Protein AF-A0A3R6HJS2-F1 (afdb_monomer_lite)

Radius of gyration: 15.85 Å; chains: 1; bounding box: 33×35×37 Å

Foldseek 3Di:
DDPPPPVPDPVQKDWPDWDWDDDPPDIDIDTDIDGNVDPPDPVNVVVVVVVVCVVVVVD

Organism: NCBI:txid166486

Sequence (59 aa):
MQEEKTAENKANYIDGGNFKARIGNTTYLVGVFFNKAKKVTIEDRMKNLICQEVTAGNF

Structure (mmCIF, N/CA/C/O backbone):
data_AF-A0A3R6HJS2-F1
#
_entry.id   AF-A0A3R6HJS2-F1
#
loop_
_atom_site.group_PDB
_atom_site.id
_atom_site.type_symbol
_atom_site.label_atom_id
_atom_site.label_alt_id
_atom_site.label_comp_id
_atom_site.label_asym_id
_atom_site.label_entity_id
_atom_site.label_seq_id
_atom_site.pdbx_PDB_ins_code
_ato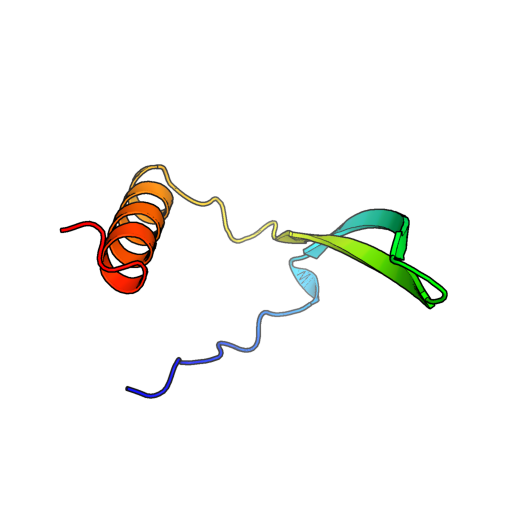m_site.Cartn_x
_atom_site.Cartn_y
_atom_site.Cartn_z
_atom_site.occupancy
_atom_site.B_iso_or_equiv
_atom_site.auth_seq_id
_atom_site.auth_comp_id
_atom_site.auth_asym_id
_atom_site.auth_atom_id
_atom_site.pdbx_PDB_model_num
ATOM 1 N N . MET A 1 1 ? -8.215 21.411 0.328 1.00 38.50 1 MET A N 1
ATOM 2 C CA . MET A 1 1 ? -7.054 20.922 -0.439 1.00 38.50 1 MET A CA 1
ATOM 3 C C . MET A 1 1 ? -7.576 19.755 -1.259 1.00 38.50 1 MET A C 1
ATOM 5 O O . MET A 1 1 ? -7.938 18.748 -0.671 1.00 38.50 1 MET A O 1
ATOM 9 N N . GLN A 1 2 ? -7.837 19.957 -2.552 1.00 33.56 2 GLN A N 1
ATOM 10 C CA . GLN A 1 2 ? -8.295 18.865 -3.415 1.00 33.56 2 GLN A CA 1
ATOM 11 C C . GLN A 1 2 ? -7.099 17.935 -3.611 1.00 33.56 2 GLN A C 1
ATOM 13 O O . GLN A 1 2 ? -6.065 18.387 -4.096 1.00 33.56 2 GLN A O 1
ATOM 18 N N . GLU A 1 3 ? -7.213 16.680 -3.175 1.00 38.38 3 GLU A N 1
ATOM 19 C CA . GLU A 1 3 ? -6.282 15.639 -3.600 1.00 38.38 3 GLU A CA 1
ATOM 20 C C . GLU A 1 3 ? -6.339 15.588 -5.123 1.00 38.38 3 GLU A C 1
ATOM 22 O O . GLU A 1 3 ? -7.363 15.243 -5.719 1.00 38.38 3 GLU A O 1
ATOM 27 N N . GLU A 1 4 ? -5.243 15.998 -5.753 1.00 38.00 4 GLU A N 1
ATOM 28 C CA . GLU A 1 4 ? -5.023 15.798 -7.170 1.00 38.00 4 GLU A CA 1
ATOM 29 C C . GLU A 1 4 ? -5.000 14.288 -7.402 1.00 38.00 4 GLU A C 1
ATOM 31 O O . GLU A 1 4 ? -3.999 13.605 -7.194 1.00 38.00 4 GLU A O 1
ATOM 36 N N . LYS A 1 5 ? -6.153 13.735 -7.777 1.00 43.78 5 LYS A N 1
ATOM 37 C CA . LYS A 1 5 ? -6.271 12.343 -8.188 1.00 43.78 5 LYS A CA 1
ATOM 38 C C . LYS A 1 5 ? -5.687 12.252 -9.591 1.00 43.78 5 LYS A C 1
ATOM 40 O O . LYS A 1 5 ? -6.423 12.208 -10.576 1.00 43.78 5 LYS A O 1
ATOM 45 N N . THR A 1 6 ? -4.358 12.297 -9.680 1.00 42.00 6 THR A N 1
ATOM 46 C CA . THR A 1 6 ? -3.626 12.064 -10.920 1.00 42.00 6 THR A CA 1
ATOM 47 C C . THR A 1 6 ? -4.132 10.731 -11.461 1.00 42.00 6 THR A C 1
ATOM 49 O O . THR A 1 6 ? -4.011 9.700 -10.798 1.00 42.00 6 THR A O 1
ATOM 52 N N . ALA A 1 7 ? -4.806 10.754 -12.611 1.00 49.22 7 ALA A N 1
ATOM 53 C CA . ALA A 1 7 ? -5.335 9.552 -13.235 1.00 49.22 7 ALA A CA 1
ATOM 54 C C . ALA A 1 7 ? -4.144 8.674 -13.639 1.00 49.22 7 ALA A C 1
ATOM 56 O O . ALA A 1 7 ? -3.532 8.872 -14.688 1.00 49.22 7 ALA A O 1
ATOM 57 N N . GLU A 1 8 ? -3.751 7.759 -12.752 1.00 56.25 8 GLU A N 1
ATOM 58 C CA . GLU A 1 8 ? -2.584 6.913 -12.958 1.00 56.25 8 GLU A CA 1
ATOM 59 C C . GLU A 1 8 ? -2.823 6.021 -14.180 1.00 56.25 8 GLU A C 1
ATOM 61 O O . GLU A 1 8 ? -3.772 5.235 -14.247 1.00 56.25 8 GLU A O 1
ATOM 66 N N . ASN A 1 9 ? -1.969 6.193 -15.188 1.00 58.34 9 ASN A N 1
ATOM 67 C CA . ASN A 1 9 ? -2.091 5.526 -16.472 1.00 58.34 9 ASN A CA 1
ATOM 68 C C . ASN A 1 9 ? -1.987 4.000 -16.279 1.00 58.34 9 ASN A C 1
ATOM 70 O O . ASN A 1 9 ? -0.954 3.500 -15.823 1.00 58.34 9 ASN A O 1
ATOM 74 N N . LYS A 1 10 ? -3.048 3.251 -16.624 1.00 60.00 10 LYS A N 1
ATOM 75 C CA . LYS A 1 10 ? -3.153 1.792 -16.396 1.00 60.00 10 LYS A CA 1
ATOM 76 C C . LYS A 1 10 ? -2.012 0.983 -17.028 1.00 60.00 10 LYS A C 1
ATOM 78 O O . LYS A 1 10 ? -1.720 -0.115 -16.567 1.00 60.00 10 LYS A O 1
ATOM 83 N N . ALA A 1 11 ? -1.344 1.538 -18.039 1.00 63.44 11 ALA A N 1
ATOM 84 C CA . ALA A 1 11 ? -0.193 0.931 -18.705 1.00 63.44 11 ALA A CA 1
ATOM 85 C C . ALA A 1 11 ? 1.029 0.725 -17.785 1.00 63.44 11 ALA A C 1
ATOM 87 O O . ALA A 1 11 ? 1.891 -0.099 -18.084 1.00 63.44 11 ALA A O 1
ATOM 88 N N . ASN A 1 12 ? 1.107 1.448 -16.664 1.00 68.12 12 ASN A N 1
ATOM 89 C CA . ASN A 1 12 ? 2.245 1.376 -15.751 1.00 68.12 12 ASN A CA 1
ATOM 90 C C . ASN A 1 12 ? 2.096 0.310 -14.662 1.00 68.12 12 ASN A C 1
ATOM 92 O O . ASN A 1 12 ? 3.003 0.174 -13.848 1.00 68.12 12 ASN A O 1
ATOM 96 N N . TYR A 1 13 ? 1.008 -0.459 -14.629 1.00 71.25 13 TYR A N 1
ATOM 97 C CA . TYR A 1 13 ? 0.817 -1.489 -13.611 1.00 71.25 13 TYR A CA 1
ATOM 98 C C . TYR A 1 13 ? 1.247 -2.874 -14.104 1.00 71.25 13 TYR A C 1
ATOM 100 O O . TYR A 1 13 ? 0.912 -3.303 -15.204 1.00 71.25 13 TYR A O 1
ATOM 108 N N . ILE A 1 14 ? 1.994 -3.580 -13.263 1.00 76.94 14 ILE A N 1
ATOM 109 C CA . ILE A 1 14 ? 2.266 -5.012 -13.357 1.00 76.94 14 ILE A CA 1
ATOM 110 C C . ILE A 1 14 ? 1.193 -5.722 -12.544 1.00 76.94 14 ILE A C 1
ATOM 112 O O . ILE A 1 14 ? 0.958 -5.364 -11.388 1.00 76.94 14 ILE A O 1
ATOM 116 N N . ASP A 1 15 ? 0.571 -6.732 -13.141 1.00 82.19 15 ASP A N 1
ATOM 117 C CA . ASP A 1 15 ? -0.329 -7.628 -12.426 1.00 82.19 15 ASP A CA 1
ATOM 118 C C . ASP A 1 15 ? 0.456 -8.427 -11.374 1.00 82.19 15 ASP A C 1
ATOM 120 O O . ASP A 1 15 ? 1.380 -9.173 -11.699 1.00 82.19 15 ASP A O 1
ATOM 124 N N . GLY A 1 16 ? 0.121 -8.211 -10.103 1.00 79.50 16 GLY A N 1
ATOM 125 C CA . GLY A 1 16 ? 0.662 -8.933 -8.954 1.00 79.50 16 GLY A CA 1
ATOM 126 C C . GLY A 1 16 ? -0.207 -10.121 -8.538 1.00 79.50 16 GLY A C 1
ATOM 127 O O . GLY A 1 16 ? 0.113 -10.791 -7.556 1.00 79.50 16 GLY A O 1
ATOM 128 N N . GLY A 1 17 ? -1.294 -10.384 -9.268 1.00 86.75 17 GLY A N 1
ATOM 129 C CA . GLY A 1 17 ? -2.243 -11.449 -8.994 1.00 86.75 17 GLY A CA 1
ATOM 130 C C . GLY A 1 17 ? -3.402 -11.009 -8.105 1.00 86.75 17 GLY A C 1
ATOM 131 O O . GLY A 1 17 ? -3.615 -9.834 -7.802 1.00 86.75 17 GLY A O 1
ATOM 132 N N . ASN A 1 18 ? -4.201 -11.988 -7.691 1.00 91.75 18 ASN A N 1
ATOM 133 C CA . ASN A 1 18 ? -5.347 -11.768 -6.822 1.00 91.75 18 ASN A CA 1
ATOM 134 C C . ASN A 1 18 ? -5.447 -12.857 -5.757 1.00 91.75 18 ASN A C 1
ATOM 136 O O . ASN A 1 18 ? -4.974 -13.978 -5.948 1.00 91.75 18 ASN A O 1
ATOM 140 N N . PHE A 1 19 ? -6.092 -12.527 -4.641 1.00 90.31 19 PHE A N 1
ATOM 141 C CA . PHE A 1 19 ? -6.453 -13.502 -3.621 1.00 90.31 19 PHE A CA 1
ATOM 142 C C . PHE A 1 19 ? -7.880 -13.280 -3.130 1.00 90.31 19 PHE A C 1
ATOM 144 O O . PHE A 1 19 ? -8.445 -12.186 -3.218 1.00 90.31 19 PHE A O 1
ATOM 151 N N . LYS A 1 20 ? -8.477 -14.357 -2.620 1.00 93.06 20 LYS A N 1
ATOM 152 C CA . LYS A 1 20 ? -9.804 -14.323 -2.008 1.00 93.06 20 LYS A CA 1
ATOM 153 C C . LYS A 1 20 ? -9.648 -14.176 -0.504 1.00 93.06 20 LYS A C 1
ATOM 155 O O . LYS A 1 20 ? -8.941 -14.963 0.119 1.00 93.06 20 LYS A O 1
ATOM 160 N N . ALA A 1 21 ? -10.337 -13.202 0.073 1.00 92.19 21 ALA A N 1
ATOM 161 C CA . ALA A 1 21 ? -10.393 -13.004 1.515 1.00 92.19 21 ALA A CA 1
ATOM 162 C C . ALA A 1 21 ? -11.844 -13.089 1.979 1.00 92.19 21 ALA A C 1
ATOM 164 O O . ALA A 1 21 ? -12.717 -12.426 1.420 1.00 92.19 21 ALA A O 1
ATOM 165 N N . ARG A 1 22 ? -12.115 -13.900 3.003 1.00 93.50 22 ARG A N 1
ATOM 166 C CA . ARG A 1 22 ? -13.438 -13.957 3.624 1.00 93.50 22 ARG A CA 1
ATOM 167 C C . ARG A 1 22 ? -13.433 -13.137 4.904 1.00 93.50 22 ARG A C 1
ATOM 169 O O . ARG A 1 22 ? -12.646 -13.412 5.803 1.00 93.50 22 ARG A O 1
ATOM 176 N N . ILE A 1 23 ? -14.337 -12.166 4.984 1.00 92.94 23 ILE A N 1
ATOM 177 C CA . ILE A 1 23 ? -14.569 -11.358 6.182 1.00 92.94 23 ILE A CA 1
ATOM 178 C C . ILE A 1 23 ? -16.056 -11.493 6.517 1.00 92.94 23 ILE A C 1
ATOM 180 O O . ILE A 1 23 ? -16.925 -11.057 5.761 1.00 92.94 23 ILE A O 1
ATOM 184 N N . GLY A 1 24 ? -16.353 -12.187 7.618 1.00 93.75 24 GLY A N 1
ATOM 1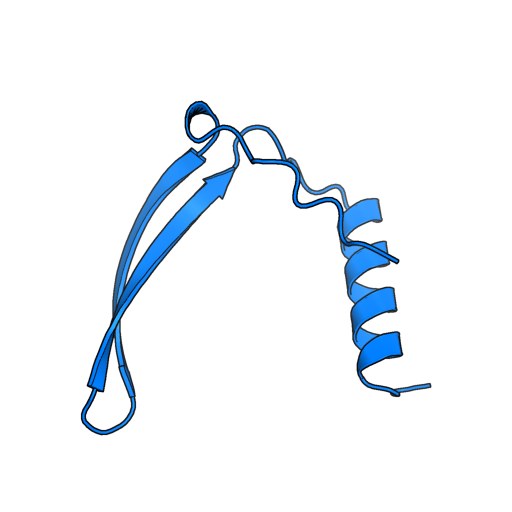85 C CA . GLY A 1 24 ? -17.717 -12.591 7.965 1.00 93.75 24 GLY A CA 1
ATOM 186 C C . GLY A 1 24 ? -18.349 -13.492 6.894 1.00 93.75 24 GLY A C 1
ATOM 187 O O . GLY A 1 24 ? -17.819 -14.555 6.553 1.00 93.75 24 GLY A O 1
ATOM 188 N N . ASN A 1 25 ? -19.488 -13.057 6.349 1.00 95.38 25 ASN A N 1
ATOM 189 C CA . ASN A 1 25 ? -20.233 -13.773 5.304 1.00 95.38 25 ASN A CA 1
ATOM 190 C C . ASN A 1 25 ? -19.902 -13.314 3.879 1.00 95.38 25 ASN A C 1
ATOM 192 O O . ASN A 1 25 ? -20.395 -13.905 2.921 1.00 95.38 25 ASN A O 1
ATOM 196 N N . THR A 1 26 ? -19.043 -12.307 3.729 1.00 89.69 26 THR A N 1
ATOM 197 C CA . THR A 1 26 ? -18.680 -11.746 2.427 1.00 89.69 26 THR A CA 1
ATOM 198 C C . THR A 1 26 ? -17.313 -12.260 1.997 1.00 89.69 26 THR A C 1
ATOM 200 O O . THR A 1 26 ? -16.357 -12.268 2.775 1.00 89.69 26 THR A O 1
ATOM 203 N N . THR A 1 27 ? -17.210 -12.690 0.739 1.00 95.00 27 THR A N 1
ATOM 204 C CA . THR A 1 27 ? -15.930 -13.036 0.111 1.00 95.00 27 THR A CA 1
ATOM 205 C C . THR A 1 27 ? -15.515 -11.909 -0.822 1.00 95.00 27 THR A C 1
ATOM 207 O O . THR A 1 27 ? -16.222 -11.596 -1.776 1.00 95.00 27 THR A O 1
ATOM 210 N N . TYR A 1 28 ? -14.361 -11.318 -0.545 1.00 92.38 28 TYR A N 1
ATOM 211 C CA . TYR A 1 28 ? -13.751 -10.262 -1.336 1.00 92.38 28 TYR A CA 1
ATOM 212 C C . TYR A 1 28 ? -12.756 -10.865 -2.323 1.00 92.38 28 TYR A C 1
ATOM 214 O O . TYR A 1 28 ? -11.982 -11.757 -1.969 1.00 92.38 28 TYR A O 1
ATOM 222 N N . LEU A 1 29 ? -12.761 -10.349 -3.552 1.00 93.06 29 LEU A N 1
ATOM 223 C CA . LEU A 1 29 ? -11.688 -10.560 -4.515 1.00 93.06 29 LEU A CA 1
ATOM 224 C C . LEU A 1 29 ? -10.754 -9.353 -4.450 1.00 93.06 29 LEU A C 1
ATOM 226 O O . LEU A 1 29 ? -11.155 -8.244 -4.801 1.00 93.06 29 LEU A O 1
ATOM 230 N N . VAL A 1 30 ? -9.526 -9.566 -3.986 1.00 89.38 30 VAL A N 1
ATOM 231 C CA . VAL A 1 30 ? -8.527 -8.505 -3.834 1.00 89.38 30 VAL A CA 1
ATOM 232 C C . VAL A 1 30 ? -7.501 -8.641 -4.951 1.00 89.38 30 VAL A C 1
ATOM 234 O O . VAL A 1 30 ? -6.803 -9.650 -5.019 1.00 89.38 30 VAL A O 1
ATOM 237 N N . GLY A 1 31 ? -7.427 -7.643 -5.834 1.00 85.00 31 GLY A N 1
ATOM 238 C CA . GLY A 1 31 ? -6.395 -7.544 -6.870 1.00 85.00 31 GLY A CA 1
ATOM 239 C C . GLY A 1 31 ? -5.191 -6.745 -6.373 1.00 85.00 31 GLY A C 1
ATOM 240 O O . GLY A 1 31 ? -5.363 -5.689 -5.766 1.00 85.00 31 GLY A O 1
ATOM 241 N N . VAL A 1 32 ? -3.983 -7.240 -6.635 1.00 80.56 32 VAL A N 1
ATOM 242 C CA . VAL A 1 32 ? -2.718 -6.588 -6.278 1.00 80.56 32 VAL A CA 1
ATOM 243 C C . VAL A 1 32 ? -2.020 -6.164 -7.563 1.00 80.56 32 VAL A C 1
ATOM 245 O O . VAL A 1 32 ? -1.803 -6.979 -8.451 1.00 80.56 32 VAL A O 1
ATOM 248 N N . PHE A 1 33 ? -1.647 -4.890 -7.662 1.00 80.69 33 PHE A N 1
ATOM 249 C CA . PHE A 1 33 ? -0.967 -4.340 -8.834 1.00 80.69 33 PHE A CA 1
ATOM 250 C C . PHE A 1 33 ? 0.251 -3.524 -8.402 1.00 80.69 33 PHE A C 1
ATOM 252 O O . PHE A 1 33 ? 0.161 -2.710 -7.484 1.00 80.69 33 PHE A O 1
ATOM 259 N N . PHE A 1 34 ? 1.381 -3.706 -9.085 1.00 74.62 34 PHE A N 1
ATOM 260 C CA . PHE A 1 34 ? 2.611 -2.954 -8.827 1.00 74.62 34 P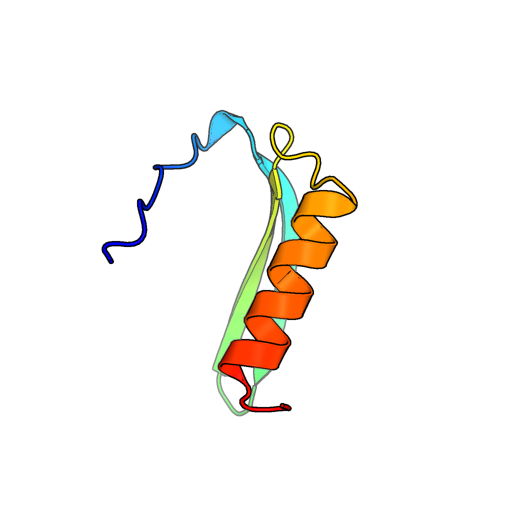HE A CA 1
ATOM 261 C C . PHE A 1 34 ? 2.816 -1.886 -9.892 1.00 74.62 34 PHE A C 1
ATOM 263 O O . PHE A 1 34 ? 2.873 -2.194 -11.076 1.00 74.62 34 PHE A O 1
ATOM 270 N N . ASN A 1 35 ? 2.970 -0.626 -9.501 1.00 74.06 35 ASN A N 1
ATOM 271 C CA . ASN A 1 35 ? 3.255 0.443 -10.454 1.00 74.06 35 ASN A CA 1
ATOM 272 C C . ASN A 1 35 ? 4.758 0.448 -10.817 1.00 74.06 35 ASN A C 1
ATOM 274 O O . ASN A 1 35 ? 5.601 0.682 -9.955 1.00 74.06 35 ASN A O 1
ATOM 278 N N . LYS A 1 36 ? 5.099 0.226 -12.095 1.00 68.00 36 LYS A N 1
ATOM 279 C CA . LYS A 1 36 ? 6.470 0.296 -12.641 1.00 68.00 36 LYS A CA 1
ATOM 280 C C . LYS A 1 36 ? 7.099 1.677 -12.493 1.00 68.00 36 LYS A C 1
ATOM 282 O O . LYS A 1 36 ? 8.310 1.779 -12.337 1.00 68.00 36 LYS A O 1
ATOM 287 N N . ALA A 1 37 ? 6.292 2.727 -12.609 1.00 62.44 37 ALA A N 1
ATOM 288 C CA . ALA A 1 37 ? 6.764 4.105 -12.675 1.00 62.44 37 ALA A CA 1
ATOM 289 C C . ALA A 1 37 ? 7.050 4.688 -11.286 1.00 62.44 37 ALA A C 1
ATOM 291 O O . ALA A 1 37 ? 7.922 5.541 -11.139 1.00 62.44 37 ALA A O 1
ATOM 292 N N . LYS A 1 38 ? 6.349 4.215 -10.251 1.00 62.62 38 LYS A N 1
ATOM 293 C CA . LYS A 1 38 ? 6.549 4.677 -8.875 1.00 62.62 38 LYS A CA 1
ATOM 294 C C . LYS A 1 38 ? 7.541 3.777 -8.144 1.00 62.62 38 LYS A C 1
ATOM 296 O O . LYS A 1 38 ? 7.163 2.896 -7.375 1.00 62.62 38 LYS A O 1
ATOM 301 N N . LYS A 1 39 ? 8.834 4.053 -8.329 1.00 62.59 39 LYS A N 1
ATOM 302 C CA . LYS A 1 39 ? 9.851 3.643 -7.355 1.00 62.59 39 LYS A CA 1
ATOM 303 C C . LYS A 1 39 ? 9.695 4.562 -6.143 1.00 62.59 39 LYS A C 1
ATOM 305 O O . LYS A 1 39 ? 10.244 5.656 -6.139 1.00 62.59 39 LYS A O 1
ATOM 310 N N . VAL A 1 40 ? 8.891 4.151 -5.160 1.00 64.06 40 VAL A N 1
ATOM 311 C CA . VAL A 1 40 ? 8.740 4.901 -3.903 1.00 64.06 40 VAL A CA 1
ATOM 312 C C . VAL A 1 40 ? 10.124 5.034 -3.284 1.00 64.06 40 VAL A C 1
ATOM 314 O O . VAL A 1 40 ? 10.754 4.033 -2.930 1.00 64.06 40 VAL A O 1
ATOM 317 N N . THR A 1 41 ? 10.628 6.261 -3.222 1.00 70.19 41 THR A N 1
ATOM 318 C CA . THR A 1 41 ? 11.928 6.521 -2.616 1.00 70.19 41 THR A CA 1
ATOM 319 C C . THR A 1 41 ? 11.816 6.421 -1.094 1.00 70.19 41 THR A C 1
ATOM 321 O O . THR A 1 41 ? 10.720 6.464 -0.528 1.00 70.19 41 THR A O 1
ATOM 324 N N . ILE A 1 42 ? 12.950 6.271 -0.402 1.00 69.62 42 ILE A N 1
ATOM 325 C CA . ILE A 1 42 ? 12.959 6.284 1.070 1.00 69.62 42 ILE A CA 1
ATOM 326 C C . ILE A 1 42 ? 12.358 7.601 1.582 1.00 69.62 42 ILE A C 1
ATOM 328 O O . ILE A 1 42 ? 11.596 7.580 2.542 1.00 69.62 42 ILE A O 1
ATOM 332 N N . GLU A 1 43 ? 12.621 8.718 0.903 1.00 74.56 43 GLU A N 1
ATOM 333 C CA . GLU A 1 43 ? 12.059 10.026 1.241 1.00 74.56 43 GLU A CA 1
ATOM 334 C C . GLU A 1 43 ? 10.526 10.045 1.147 1.00 74.56 43 GLU A C 1
ATOM 336 O O . GLU A 1 43 ? 9.860 10.454 2.098 1.00 74.56 43 GLU A O 1
ATOM 341 N N . ASP A 1 44 ? 9.952 9.537 0.052 1.00 76.44 44 ASP A N 1
ATOM 342 C CA . ASP A 1 44 ? 8.493 9.464 -0.124 1.00 76.44 44 ASP A CA 1
ATOM 343 C C . ASP A 1 44 ? 7.835 8.583 0.942 1.00 76.44 44 ASP A C 1
ATOM 345 O O . ASP A 1 44 ? 6.757 8.890 1.457 1.00 76.44 44 ASP A O 1
ATOM 349 N N . ARG A 1 45 ? 8.506 7.486 1.313 1.00 74.44 45 ARG A N 1
ATOM 350 C CA . ARG A 1 45 ? 8.034 6.594 2.37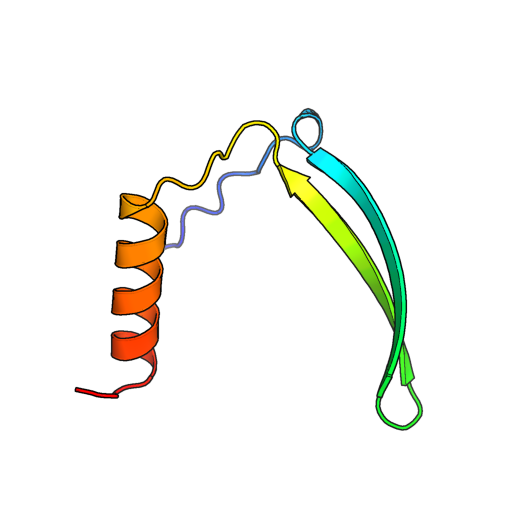3 1.00 74.44 45 ARG A CA 1
ATOM 351 C C . ARG A 1 45 ? 8.056 7.283 3.735 1.00 74.44 45 ARG A C 1
ATOM 353 O O . ARG A 1 45 ? 7.094 7.140 4.486 1.00 74.44 45 ARG A O 1
ATOM 360 N N . MET A 1 46 ? 9.113 8.037 4.037 1.00 81.75 46 MET A N 1
ATOM 361 C CA . MET A 1 46 ? 9.225 8.796 5.286 1.00 81.75 46 MET A CA 1
ATOM 362 C C . MET A 1 46 ? 8.161 9.895 5.374 1.00 81.75 46 MET A C 1
ATOM 364 O O . MET A 1 46 ? 7.517 10.026 6.410 1.00 81.75 46 MET A O 1
ATOM 368 N N . LYS A 1 47 ? 7.904 10.626 4.281 1.00 82.19 47 LYS A N 1
ATOM 369 C CA . LYS A 1 47 ? 6.837 11.641 4.229 1.00 82.19 47 LYS A CA 1
ATOM 370 C C . LYS A 1 47 ? 5.464 11.034 4.505 1.00 82.19 47 LYS A C 1
ATOM 372 O O . LYS A 1 47 ? 4.730 11.546 5.344 1.00 82.19 47 LYS A O 1
ATOM 377 N N . ASN A 1 48 ? 5.146 9.912 3.860 1.00 83.75 48 ASN A N 1
ATOM 378 C CA . ASN A 1 48 ? 3.874 9.225 4.084 1.00 83.75 48 ASN A CA 1
ATOM 379 C C . ASN A 1 48 ? 3.725 8.710 5.519 1.00 83.75 48 ASN A C 1
ATOM 381 O O . ASN A 1 48 ? 2.644 8.837 6.085 1.00 83.75 48 ASN A O 1
ATOM 385 N N . LEU A 1 49 ? 4.789 8.166 6.117 1.00 83.69 49 LEU A N 1
ATOM 386 C CA . LEU A 1 49 ? 4.765 7.715 7.512 1.00 83.69 49 LEU A CA 1
ATOM 387 C C . LEU A 1 49 ? 4.494 8.875 8.476 1.00 83.69 49 LEU A C 1
ATOM 389 O O . LEU A 1 49 ? 3.610 8.769 9.317 1.00 83.69 49 LEU A O 1
ATOM 393 N N . ILE A 1 50 ? 5.179 10.008 8.305 1.00 86.62 50 ILE A N 1
ATOM 394 C CA . ILE A 1 50 ? 4.950 11.204 9.129 1.00 86.62 50 ILE A CA 1
ATOM 395 C C . ILE A 1 50 ? 3.510 11.707 8.957 1.00 86.62 50 ILE A C 1
ATOM 397 O O . ILE A 1 50 ? 2.840 11.986 9.945 1.00 86.62 50 ILE A O 1
ATOM 401 N N . CYS A 1 51 ? 2.994 11.775 7.724 1.00 84.38 51 CYS A N 1
ATOM 402 C CA . CYS A 1 51 ? 1.605 12.169 7.474 1.00 84.38 51 CYS A CA 1
ATOM 403 C C . CYS A 1 51 ? 0.589 11.219 8.122 1.00 84.38 51 CYS A C 1
ATOM 405 O O . CYS A 1 51 ? -0.459 11.676 8.576 1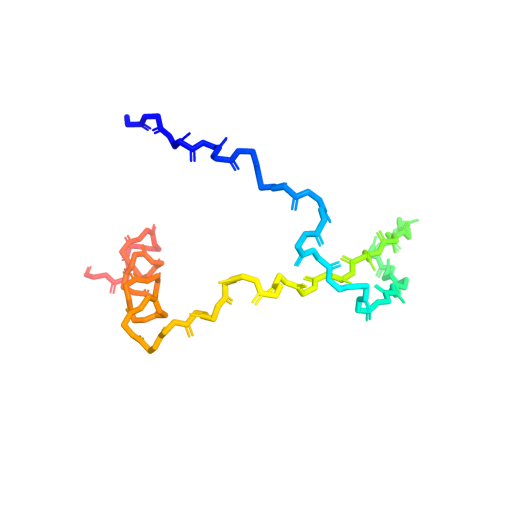.00 84.38 51 CYS A O 1
ATOM 407 N N . GLN A 1 52 ? 0.880 9.918 8.174 1.00 83.25 52 GLN A N 1
ATOM 408 C CA . GLN A 1 52 ? 0.023 8.930 8.829 1.00 83.25 52 GLN A CA 1
ATOM 409 C C . GLN A 1 52 ? 0.023 9.095 10.348 1.00 83.25 52 GLN A C 1
ATOM 411 O O . GLN A 1 52 ? -1.058 9.172 10.922 1.00 83.25 52 GLN A O 1
ATOM 416 N N . GLU A 1 53 ? 1.192 9.225 10.980 1.00 82.50 53 GLU A N 1
ATOM 417 C CA . GLU A 1 53 ? 1.302 9.506 12.422 1.00 82.50 53 GLU A CA 1
ATOM 418 C C . GLU A 1 53 ? 0.597 10.818 12.785 1.00 82.50 53 GLU A C 1
ATOM 420 O O . GLU A 1 53 ? -0.113 10.903 13.788 1.00 82.50 53 GLU A O 1
ATOM 425 N N . VAL A 1 54 ? 0.717 11.824 11.910 1.00 82.81 54 VAL A N 1
ATOM 426 C CA . VAL A 1 54 ? 0.046 13.109 12.087 1.00 82.81 54 VAL A CA 1
ATOM 427 C C . VAL A 1 54 ? -1.475 12.971 11.978 1.00 82.81 54 VAL A C 1
ATOM 429 O O . VAL A 1 54 ? -2.234 13.465 12.806 1.00 82.81 54 VAL A O 1
ATOM 432 N N . THR A 1 55 ? -1.953 12.26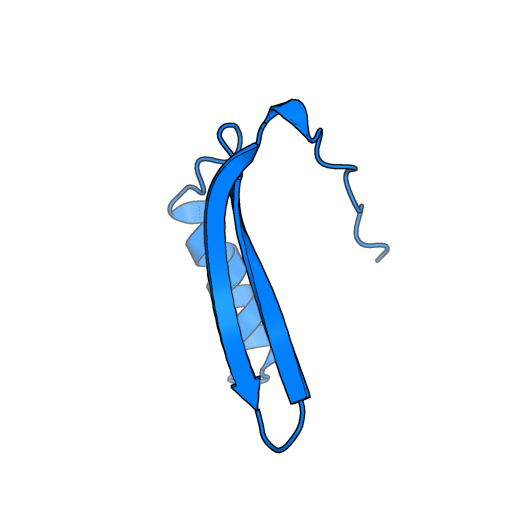3 10.963 1.00 83.69 55 THR A N 1
ATOM 433 C CA . THR A 1 55 ? -3.393 12.045 10.779 1.00 83.69 55 THR A CA 1
ATOM 434 C C . THR A 1 55 ? -3.985 11.194 11.906 1.00 83.69 55 THR A C 1
ATOM 436 O O . THR A 1 55 ? -5.130 11.404 12.299 1.00 83.69 55 THR A O 1
ATOM 439 N N . ALA A 1 56 ? -3.203 10.259 12.448 1.00 84.00 56 ALA A N 1
ATOM 440 C CA . ALA A 1 56 ? -3.581 9.432 13.588 1.00 84.00 56 ALA A CA 1
ATOM 441 C C . ALA A 1 56 ? -3.639 10.214 14.914 1.00 84.00 56 ALA A C 1
ATOM 443 O O . ALA A 1 56 ? -4.196 9.703 15.882 1.00 84.00 56 ALA A O 1
ATOM 444 N N . GLY A 1 57 ? -3.109 11.443 14.959 1.00 79.56 57 GLY A N 1
ATOM 445 C CA . GLY A 1 57 ? -3.077 12.261 16.171 1.00 79.56 57 GLY A CA 1
ATOM 446 C C . GLY A 1 57 ? -2.086 11.754 17.219 1.00 79.56 57 GLY A C 1
ATOM 447 O O . GLY A 1 57 ? -2.275 12.011 18.403 1.00 79.56 57 GLY A O 1
ATOM 448 N N . ASN A 1 58 ? -1.046 11.027 16.799 1.00 71.88 58 ASN A N 1
ATOM 449 C CA . ASN A 1 58 ? -0.038 10.428 17.680 1.00 71.88 58 ASN A CA 1
ATOM 450 C C . ASN A 1 58 ? 1.088 11.411 18.073 1.00 71.88 58 ASN A C 1
ATOM 452 O O . ASN A 1 58 ? 2.242 11.004 18.223 1.00 71.88 58 ASN A O 1
ATOM 456 N N . PHE A 1 59 ? 0.783 12.702 18.210 1.00 64.94 59 PHE A N 1
ATOM 457 C CA . PHE A 1 59 ? 1.756 13.762 18.505 1.00 64.94 59 PHE A CA 1
ATOM 458 C C . PHE A 1 59 ? 1.449 14.525 19.794 1.00 64.94 59 PHE A C 1
ATOM 460 O O . PHE A 1 59 ? 0.257 14.662 20.149 1.00 64.94 59 PHE A O 1
#

InterPro domains:
  IPR026990 Transposon-encoded protein TnpW [PF14202] (22-53)

Secondary structure (DSSP, 8-state):
---------GGGEEEEEEEEEEETTEEEEEEEEEESS----HHHHHHHHHHHHHHTT--

pLDDT: mean 74.64, std 16.24, range [33.56, 95.38]